Protein AF-A0A0W0VZ14-F1 (afdb_monomer_lite)

Foldseek 3Di:
DQPQDDPVLLVQLCVLLVVDDPDPPPCPDPVVVVVSSVVSVVSSCVCLVQDDQSSVVSNLCQLLVDVVSVVSQCPRPSSVCSLQPRHDPVPLQSLVVNCVRPVLVNQVQLVDPSSLLSDALVNLVVCCVPVVVSHPCNVSSVVSNVVNVPPDDPDDDDDPDPPPDDPDDDDDDD

InterPro domains:
  IPR001810 F-box domain [PS50181] (1-48)

pLDDT: mean 82.09, std 16.66, range [38.84, 95.75]

Sequence (174 aa):
MFKNLPYEILVQICNRLNITEERSLGFFSPEVKAVTMVEMQRRLFKVLQNPSPNAFCQFLDCITVDEKTGYAILFDSTCKDILINKRPKMLPHWILSVAQAQPNLLQPILEDDDYLESLSFSEINFLLKNHFEKINDPARLTAAMGRKVNEPNDKSEEIDSIEESPVENSLRVR

Organism: NCBI:txid466

Radius of gyration: 19.79 Å; chains: 1; bounding box: 50×44×60 Å

Structure (mmCIF, N/CA/C/O backbone):
data_AF-A0A0W0VZ14-F1
#
_entry.id   AF-A0A0W0VZ14-F1
#
loop_
_atom_site.group_PDB
_atom_site.id
_atom_site.type_symbol
_atom_site.label_atom_id
_atom_site.label_alt_id
_atom_site.label_comp_id
_atom_site.label_asym_id
_atom_site.label_entity_id
_atom_site.label_seq_id
_atom_site.pdbx_PDB_ins_code
_atom_site.Cartn_x
_atom_site.Cartn_y
_atom_site.Cartn_z
_atom_site.occupancy
_atom_site.B_iso_or_equiv
_atom_site.auth_seq_id
_atom_site.auth_comp_id
_atom_site.auth_asym_id
_atom_site.auth_atom_id
_atom_site.pdbx_PDB_model_num
ATOM 1 N N . MET A 1 1 ? 3.217 5.376 14.699 1.00 76.94 1 MET A N 1
ATOM 2 C CA . MET A 1 1 ? 1.765 5.402 15.003 1.00 76.94 1 MET A CA 1
ATOM 3 C C . MET A 1 1 ? 1.095 6.178 13.889 1.00 76.94 1 MET A C 1
ATOM 5 O O . MET A 1 1 ? 1.678 7.165 13.455 1.00 76.94 1 MET A O 1
ATOM 9 N N . PHE A 1 2 ? -0.087 5.733 13.461 1.00 86.19 2 PHE A N 1
ATOM 10 C CA . PHE A 1 2 ? -0.856 6.216 12.303 1.00 86.19 2 PHE A CA 1
ATOM 11 C C . PHE A 1 2 ? -1.423 7.633 12.488 1.00 86.19 2 PHE A C 1
ATOM 13 O O . PHE A 1 2 ? -2.635 7.835 12.562 1.00 86.19 2 PHE A O 1
ATOM 20 N N . LYS A 1 3 ? -0.543 8.617 12.680 1.00 73.62 3 LYS A N 1
ATOM 21 C CA . LYS A 1 3 ? -0.909 9.974 13.105 1.00 73.62 3 LYS A CA 1
ATOM 22 C C . LYS A 1 3 ? -1.661 10.755 12.031 1.00 73.62 3 LYS A C 1
ATOM 24 O O . LYS A 1 3 ? -2.391 11.673 12.388 1.00 73.62 3 LYS A O 1
ATOM 29 N N . ASN A 1 4 ? -1.492 10.389 10.762 1.00 84.12 4 ASN A N 1
ATOM 30 C CA . ASN A 1 4 ? -2.069 11.125 9.641 1.00 84.12 4 ASN A CA 1
ATOM 31 C C . ASN A 1 4 ? -3.339 10.466 9.094 1.00 84.12 4 ASN A C 1
ATOM 33 O O . ASN A 1 4 ? -4.013 11.063 8.258 1.00 84.12 4 ASN A O 1
ATOM 37 N N . LEU A 1 5 ? -3.690 9.264 9.569 1.00 90.69 5 LEU A N 1
ATOM 38 C CA . LEU A 1 5 ? -4.900 8.586 9.122 1.00 90.69 5 LEU A CA 1
ATOM 39 C C . LEU A 1 5 ? -6.156 9.190 9.771 1.00 90.69 5 LEU A C 1
ATOM 41 O O . LEU A 1 5 ? -6.248 9.232 11.005 1.00 90.69 5 LEU A O 1
ATOM 45 N N . PRO A 1 6 ? -7.157 9.592 8.963 1.00 89.94 6 PRO A N 1
ATOM 46 C CA . PRO A 1 6 ? -8.492 9.906 9.449 1.00 89.94 6 PRO A CA 1
ATOM 47 C C . PRO A 1 6 ? -9.083 8.750 10.257 1.00 89.94 6 PRO A C 1
ATOM 49 O O . PRO A 1 6 ? -8.829 7.573 9.979 1.00 89.94 6 PRO A O 1
ATOM 52 N N . TYR A 1 7 ? -9.920 9.089 11.236 1.00 87.50 7 TYR A N 1
ATOM 53 C CA . TYR A 1 7 ? -10.574 8.110 12.105 1.00 87.50 7 TYR A CA 1
ATOM 54 C C . TYR A 1 7 ? -11.348 7.057 11.298 1.00 87.50 7 TYR A C 1
ATOM 56 O O . TYR A 1 7 ? -11.271 5.865 11.578 1.00 87.50 7 TYR A O 1
ATOM 64 N N . GLU A 1 8 ? -12.037 7.487 10.249 1.00 89.12 8 GLU A N 1
ATOM 65 C CA . GLU A 1 8 ? -12.871 6.644 9.401 1.00 89.12 8 GLU A CA 1
ATOM 66 C C . GLU A 1 8 ? -12.033 5.590 8.659 1.00 89.12 8 GLU A C 1
ATOM 68 O O . GLU A 1 8 ? -12.454 4.441 8.533 1.00 89.12 8 GLU A O 1
ATOM 73 N N . ILE A 1 9 ? -10.814 5.946 8.243 1.00 92.50 9 ILE A N 1
ATOM 74 C CA . ILE A 1 9 ? -9.878 5.018 7.596 1.00 92.50 9 ILE A CA 1
ATOM 75 C C . ILE A 1 9 ? -9.312 4.029 8.618 1.00 92.50 9 ILE A C 1
ATOM 77 O O . ILE A 1 9 ? -9.235 2.834 8.339 1.00 92.50 9 ILE A O 1
ATOM 81 N N . LEU A 1 10 ? -8.995 4.482 9.835 1.00 91.19 10 LEU A N 1
ATOM 82 C CA . LEU A 1 10 ? -8.585 3.579 10.916 1.00 91.19 10 LEU A CA 1
ATOM 83 C C . LEU A 1 10 ? -9.669 2.544 11.232 1.00 91.19 10 LEU A C 1
ATOM 85 O O . LEU A 1 10 ? -9.355 1.367 11.399 1.00 91.19 10 LEU A O 1
ATOM 89 N N . VAL A 1 11 ? -10.938 2.959 11.273 1.00 89.06 11 VAL A N 1
ATOM 90 C CA . VAL A 1 11 ? -12.082 2.050 11.445 1.00 89.06 11 VAL A CA 1
ATOM 91 C C . VAL A 1 11 ? -12.149 1.039 10.308 1.00 89.06 11 VAL A C 1
ATOM 93 O O . VAL A 1 11 ? -12.285 -0.153 10.571 1.00 89.06 11 VAL A O 1
ATOM 96 N N . GLN A 1 12 ? -12.014 1.480 9.055 1.00 91.31 12 GLN A N 1
ATOM 97 C CA . GLN A 1 12 ? -12.034 0.578 7.901 1.00 91.31 12 GLN A CA 1
ATOM 98 C C . GLN A 1 12 ? -10.935 -0.485 7.986 1.00 91.31 12 GLN A C 1
ATOM 100 O O . GLN A 1 12 ? -11.231 -1.672 7.835 1.00 91.31 12 GLN A O 1
ATOM 105 N N . ILE A 1 13 ? -9.699 -0.082 8.292 1.00 93.12 13 ILE A N 1
ATOM 106 C CA . ILE A 1 13 ? -8.573 -1.014 8.406 1.00 93.12 13 ILE A CA 1
ATOM 107 C C . ILE A 1 13 ? -8.793 -1.985 9.574 1.00 93.12 13 ILE A C 1
ATOM 109 O O . ILE A 1 13 ? -8.654 -3.197 9.406 1.00 93.12 13 ILE A O 1
ATOM 113 N N . CYS A 1 14 ? -9.184 -1.485 10.752 1.00 91.56 14 CYS A N 1
ATOM 114 C CA . CYS A 1 14 ? -9.471 -2.332 11.912 1.00 91.56 14 CYS A CA 1
ATOM 115 C C . CYS A 1 14 ? -10.580 -3.351 11.620 1.00 91.56 14 CYS A C 1
ATOM 117 O O . CYS A 1 14 ? -10.422 -4.526 11.947 1.00 91.56 14 CYS A O 1
ATOM 119 N N . ASN A 1 15 ? -11.660 -2.931 10.957 1.00 90.81 15 ASN A N 1
ATOM 120 C CA . ASN A 1 15 ? -12.757 -3.817 10.573 1.00 90.81 15 ASN A CA 1
ATOM 121 C C . ASN A 1 15 ? -12.292 -4.898 9.592 1.00 90.81 15 ASN A C 1
ATOM 123 O O . ASN A 1 15 ? -12.623 -6.067 9.770 1.00 90.81 15 ASN A O 1
ATOM 127 N N . ARG A 1 16 ? -11.487 -4.535 8.586 1.00 92.25 16 ARG A N 1
ATOM 128 C CA . ARG A 1 16 ? -10.932 -5.495 7.617 1.00 92.25 16 ARG A CA 1
ATOM 129 C C . ARG A 1 16 ? -10.010 -6.523 8.260 1.00 92.25 16 ARG A C 1
ATOM 131 O O . ARG A 1 16 ? -10.034 -7.685 7.866 1.00 92.25 16 ARG A O 1
ATOM 138 N N . LEU A 1 17 ? -9.266 -6.114 9.282 1.00 92.00 17 LEU A N 1
ATOM 139 C CA . LEU A 1 17 ? -8.370 -6.975 10.054 1.00 92.00 17 LEU A CA 1
ATOM 140 C C . LEU A 1 17 ? -9.068 -7.719 11.206 1.00 92.00 17 LEU A C 1
ATOM 142 O O . LEU A 1 17 ? -8.395 -8.390 11.987 1.00 92.00 17 LEU A O 1
ATOM 146 N N . ASN A 1 18 ? -10.395 -7.606 11.336 1.00 88.62 18 ASN A N 1
ATOM 147 C CA . ASN A 1 18 ? -11.176 -8.159 12.450 1.00 88.62 18 ASN A CA 1
ATOM 148 C C . ASN A 1 18 ? -10.633 -7.7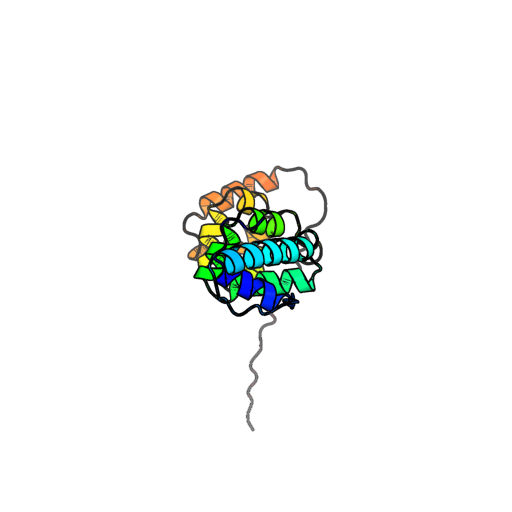56 13.836 1.00 88.62 18 ASN A C 1
ATOM 150 O O . ASN A 1 18 ? -10.676 -8.530 14.795 1.00 88.62 18 ASN A O 1
ATOM 154 N N . ILE A 1 19 ? -10.109 -6.536 13.958 1.00 86.44 19 ILE A N 1
ATOM 155 C CA . ILE A 1 19 ? -9.659 -5.975 15.230 1.00 86.44 19 ILE A CA 1
ATOM 156 C C . ILE A 1 19 ? -10.902 -5.500 15.983 1.00 86.44 19 ILE A C 1
ATOM 158 O O . ILE A 1 19 ? -11.396 -4.397 15.767 1.00 86.44 19 ILE A O 1
ATOM 162 N N . THR A 1 20 ? -11.421 -6.349 16.867 1.00 73.31 20 THR A N 1
ATOM 163 C CA . THR A 1 20 ? -12.614 -6.043 17.665 1.00 73.31 20 THR A CA 1
ATOM 164 C C . THR A 1 20 ? -12.360 -4.890 18.637 1.00 73.31 20 THR A C 1
ATOM 166 O O . THR A 1 20 ? -11.371 -4.898 19.381 1.00 73.31 20 THR A O 1
ATOM 169 N N . GLU A 1 21 ? -13.282 -3.928 18.693 1.00 63.53 21 GLU A N 1
ATOM 170 C CA . GLU A 1 21 ? -13.381 -2.980 19.803 1.00 63.53 21 GLU A CA 1
ATOM 171 C C . GLU A 1 21 ? -13.896 -3.731 21.039 1.00 63.53 21 GLU A C 1
ATOM 173 O O . GLU A 1 21 ? -14.964 -4.333 21.008 1.00 63.53 21 GLU A O 1
ATOM 178 N N . GLU A 1 22 ? -13.161 -3.709 22.155 1.00 54.75 22 GLU A N 1
ATOM 179 C CA . GLU A 1 22 ? -13.671 -4.311 23.403 1.00 54.75 22 GLU A CA 1
ATOM 180 C C . GLU A 1 22 ? -14.787 -3.471 24.036 1.00 54.75 22 GLU A C 1
ATOM 182 O O . GLU A 1 22 ? -15.466 -3.932 24.952 1.00 54.75 22 GLU A O 1
ATOM 187 N N . ARG A 1 23 ? -14.974 -2.226 23.581 1.00 53.28 23 ARG A N 1
ATOM 188 C CA . ARG A 1 23 ? -15.997 -1.310 24.082 1.00 53.28 23 ARG A CA 1
ATOM 189 C C . ARG A 1 23 ? -16.439 -0.380 22.962 1.00 53.28 23 ARG A C 1
ATOM 191 O O . ARG A 1 23 ? -15.771 0.614 22.698 1.00 53.28 23 ARG A O 1
ATOM 198 N N . SER A 1 24 ? -17.594 -0.668 22.369 1.00 48.44 24 SER A N 1
ATOM 199 C CA . SER A 1 24 ? -18.350 0.302 21.579 1.00 48.44 24 SER A CA 1
ATOM 200 C C . SER A 1 24 ? -18.903 1.370 22.531 1.00 48.44 24 SER A C 1
ATOM 202 O O . SER A 1 24 ? -20.079 1.362 22.902 1.00 48.44 24 SER A O 1
ATOM 204 N N . LEU A 1 25 ? -18.037 2.251 23.031 1.00 53.38 25 LEU A N 1
ATOM 205 C CA . LEU A 1 25 ? -18.492 3.464 23.691 1.00 53.38 25 LEU A CA 1
ATOM 206 C C . LEU A 1 25 ? -19.098 4.313 22.579 1.00 53.38 25 LEU A C 1
ATOM 208 O O . LEU A 1 25 ? -18.363 4.907 21.794 1.00 53.38 25 LEU A O 1
ATOM 212 N N . GLY A 1 26 ? -20.431 4.325 22.478 1.00 53.38 26 GLY A N 1
ATOM 213 C CA . GLY A 1 26 ? -21.130 5.309 21.656 1.00 53.38 26 GLY A CA 1
ATOM 214 C C . GLY A 1 26 ? -20.485 6.675 21.893 1.00 53.38 26 GLY A C 1
ATOM 215 O O . GLY A 1 26 ? -20.186 7.025 23.035 1.00 53.38 26 GLY A O 1
ATOM 216 N N . PHE A 1 27 ? -20.130 7.385 20.824 1.00 58.44 27 PHE A N 1
ATOM 217 C CA . PHE A 1 27 ? -19.318 8.597 20.926 1.00 58.44 27 PHE A CA 1
ATOM 218 C C . PHE A 1 27 ? -20.108 9.711 21.621 1.00 58.44 27 PHE A C 1
ATOM 220 O O . PHE A 1 27 ? -20.789 10.495 20.969 1.00 58.44 27 PHE A O 1
ATOM 227 N N . PHE A 1 28 ? -20.032 9.773 22.950 1.00 61.72 28 PHE A N 1
ATOM 228 C CA . PHE A 1 28 ? -20.728 10.782 23.749 1.00 61.72 28 PHE A CA 1
ATOM 229 C C . PHE A 1 28 ? -19.861 12.028 24.022 1.00 61.72 28 PHE A C 1
ATOM 231 O O . PHE A 1 28 ? -20.407 13.050 24.426 1.00 61.72 28 PHE A O 1
ATOM 238 N N . SER A 1 29 ? -18.539 11.995 23.766 1.00 77.25 29 SER A N 1
ATOM 239 C CA . SER A 1 29 ? -17.668 13.182 23.868 1.00 77.25 29 SER A CA 1
ATOM 240 C C . SER A 1 29 ? -16.402 13.127 22.977 1.00 77.25 29 SER A C 1
ATOM 242 O O . SER A 1 29 ? -15.957 12.033 22.602 1.00 77.25 29 SER A O 1
ATOM 244 N N . PRO A 1 30 ? -15.789 14.284 22.638 1.00 79.88 30 PRO A N 1
ATOM 245 C CA . PRO A 1 30 ? -14.516 14.360 21.907 1.00 79.88 30 PRO A CA 1
ATOM 246 C C . PRO A 1 30 ? -13.351 13.635 22.595 1.00 79.88 30 PRO A C 1
ATOM 248 O O . PRO A 1 30 ? -12.513 13.030 21.927 1.00 79.88 30 PRO A O 1
ATOM 251 N N . GLU A 1 31 ? -13.310 13.652 23.926 1.00 82.00 31 GLU A N 1
ATOM 252 C CA . GLU A 1 31 ? -12.277 12.991 24.728 1.00 82.00 31 GLU A CA 1
ATOM 253 C C . GLU A 1 31 ? -12.359 11.471 24.574 1.00 82.00 31 GLU A C 1
ATOM 255 O O . GLU A 1 31 ? -11.337 10.808 24.395 1.00 82.00 31 GLU A O 1
ATOM 260 N N . VAL A 1 32 ? -13.578 10.918 24.561 1.00 80.12 32 VAL A N 1
ATOM 261 C CA . VAL A 1 32 ? -13.797 9.489 24.298 1.00 80.12 32 VAL A CA 1
ATOM 262 C C . VAL A 1 32 ? -13.323 9.134 22.889 1.00 80.12 32 VAL A C 1
ATOM 264 O O . VAL A 1 32 ? -12.614 8.144 22.728 1.00 80.12 32 VAL A O 1
ATOM 267 N N . LYS A 1 33 ? -13.620 9.965 21.876 1.00 80.38 33 LYS A N 1
ATOM 268 C CA . LYS A 1 33 ? -13.132 9.748 20.500 1.00 80.38 33 LYS A CA 1
ATOM 269 C C . LYS A 1 33 ? -11.601 9.715 20.438 1.00 80.38 33 LYS A C 1
ATOM 271 O O . LYS A 1 33 ? -11.045 8.834 19.786 1.00 80.38 33 LYS A O 1
ATOM 276 N N . ALA A 1 34 ? -10.922 10.629 21.130 1.00 83.81 34 ALA A N 1
ATOM 277 C CA . ALA A 1 34 ? -9.462 10.673 21.169 1.00 83.81 34 ALA A CA 1
ATOM 278 C C . ALA A 1 34 ? -8.858 9.416 21.820 1.00 83.81 34 ALA A C 1
ATOM 280 O O . ALA A 1 34 ? -7.933 8.821 21.267 1.00 83.81 34 ALA A O 1
ATOM 281 N N . VAL A 1 35 ? -9.408 8.967 22.955 1.00 85.31 35 VAL A N 1
ATOM 282 C CA . VAL A 1 35 ? -8.955 7.741 23.637 1.00 85.31 35 VAL A CA 1
ATOM 283 C C . VAL A 1 35 ? -9.190 6.505 22.766 1.00 85.31 35 VAL A C 1
ATOM 285 O O . VAL A 1 35 ? -8.281 5.688 22.607 1.00 85.31 35 VAL A O 1
ATOM 288 N N . THR A 1 36 ? -10.372 6.388 22.152 1.00 83.25 36 THR A N 1
ATOM 289 C CA . THR A 1 36 ? -10.695 5.291 21.229 1.00 83.25 36 THR A CA 1
ATOM 290 C C . THR A 1 36 ? -9.734 5.270 20.043 1.00 83.25 36 THR A C 1
ATOM 292 O O . THR A 1 36 ? -9.196 4.216 19.711 1.00 83.25 36 THR A O 1
ATOM 295 N N . MET A 1 37 ? -9.443 6.429 19.445 1.00 86.94 37 MET A N 1
ATOM 296 C CA . MET A 1 37 ? -8.508 6.533 18.323 1.00 86.94 37 MET A CA 1
ATOM 297 C C . MET A 1 37 ? -7.100 6.060 18.706 1.00 86.94 37 MET A C 1
ATOM 299 O O . MET A 1 37 ? -6.503 5.277 17.969 1.00 86.94 37 MET A O 1
ATOM 303 N N . VAL A 1 38 ? -6.582 6.464 19.871 1.00 88.38 38 VAL A N 1
ATOM 304 C CA . VAL A 1 38 ? -5.265 6.014 20.358 1.00 88.38 38 VAL A CA 1
ATOM 305 C C . VAL A 1 38 ? -5.237 4.498 20.566 1.00 88.38 38 VAL A C 1
ATOM 307 O O . VAL A 1 38 ? -4.280 3.834 20.160 1.00 88.38 38 VAL A O 1
ATOM 310 N N . GLU A 1 39 ? -6.285 3.926 21.159 1.00 87.50 39 GLU A N 1
ATOM 311 C CA . GLU A 1 39 ? -6.354 2.483 21.396 1.00 87.50 39 GLU A CA 1
ATOM 312 C C . GLU A 1 39 ? -6.456 1.688 20.085 1.00 87.50 39 GLU A C 1
ATOM 314 O O . GLU A 1 39 ? -5.761 0.682 19.920 1.00 87.50 39 GLU A O 1
ATOM 319 N N . MET A 1 40 ? -7.243 2.163 19.116 1.00 87.88 40 MET A N 1
ATOM 320 C CA . MET A 1 40 ? -7.310 1.574 17.776 1.00 87.88 40 MET A CA 1
ATOM 321 C C . MET A 1 40 ? -5.956 1.620 17.075 1.00 87.88 40 MET A C 1
ATOM 323 O O . MET A 1 40 ? -5.488 0.593 16.589 1.00 87.88 40 MET A O 1
ATOM 327 N N . GLN A 1 41 ? -5.285 2.774 17.075 1.00 91.06 41 GLN A N 1
ATOM 328 C CA . GLN A 1 41 ? -3.950 2.914 16.493 1.00 91.06 41 GLN A CA 1
ATOM 329 C C . GLN A 1 41 ? -2.949 1.954 17.142 1.00 91.06 41 GLN A C 1
ATOM 331 O O . GLN A 1 41 ? -2.131 1.355 16.446 1.00 91.06 41 GLN A O 1
ATOM 336 N N . ARG A 1 42 ? -3.016 1.774 18.466 1.00 90.75 42 ARG A N 1
ATOM 337 C CA . ARG A 1 42 ? -2.154 0.840 19.199 1.00 90.75 42 ARG A CA 1
ATOM 338 C C . ARG A 1 42 ? -2.417 -0.613 18.798 1.00 90.75 42 ARG A C 1
ATOM 340 O O . ARG A 1 42 ? -1.464 -1.357 18.560 1.00 90.75 42 ARG A O 1
ATOM 347 N N . ARG A 1 43 ? -3.687 -1.028 18.720 1.00 89.56 43 ARG A N 1
ATOM 348 C CA . ARG A 1 43 ? -4.077 -2.387 18.300 1.00 89.56 43 ARG A CA 1
ATOM 349 C C . ARG A 1 43 ? -3.675 -2.655 16.858 1.00 89.56 43 ARG A C 1
ATOM 351 O O . ARG A 1 43 ? -3.037 -3.669 16.587 1.00 89.56 43 ARG A O 1
ATOM 358 N N . LEU A 1 44 ? -3.984 -1.717 15.970 1.00 92.31 44 LEU A N 1
ATOM 359 C CA . LEU A 1 44 ? -3.618 -1.788 14.566 1.00 92.31 44 LEU A CA 1
ATOM 360 C C . LEU A 1 44 ? -2.105 -1.921 14.398 1.00 92.31 44 LEU A C 1
ATOM 362 O O . LEU A 1 44 ? -1.635 -2.792 13.672 1.00 92.31 44 LEU A O 1
ATOM 366 N N . PHE A 1 45 ? -1.336 -1.121 15.141 1.00 92.25 45 PHE A N 1
ATOM 367 C CA . PHE A 1 45 ? 0.120 -1.172 15.083 1.00 92.25 45 PHE A CA 1
ATOM 368 C C . PHE A 1 45 ? 0.634 -2.540 15.524 1.00 92.25 45 PHE A C 1
ATOM 370 O O . PHE A 1 45 ? 1.491 -3.106 14.864 1.00 92.25 45 PHE A O 1
ATOM 377 N N . LYS A 1 46 ? 0.067 -3.123 16.585 1.00 91.31 46 LYS A N 1
ATOM 378 C CA . LYS A 1 46 ? 0.447 -4.465 17.045 1.00 91.31 46 LYS A CA 1
ATOM 379 C C . LYS A 1 46 ? 0.213 -5.541 15.977 1.00 91.31 46 LYS A C 1
ATOM 381 O O . LYS A 1 46 ? 1.034 -6.444 15.853 1.00 91.31 46 LYS A O 1
ATOM 386 N N . VAL A 1 47 ? -0.892 -5.459 15.235 1.00 92.88 47 VAL A N 1
ATOM 387 C CA . VAL A 1 47 ? -1.221 -6.421 14.168 1.00 92.88 47 VAL A CA 1
ATOM 388 C C . VAL A 1 47 ? -0.311 -6.236 12.954 1.00 92.88 47 VAL A C 1
ATOM 390 O O . VAL A 1 47 ? 0.180 -7.219 12.407 1.00 92.88 47 VAL A O 1
ATOM 393 N N . LEU A 1 48 ? -0.054 -4.990 12.553 1.00 92.56 48 LEU A N 1
ATOM 394 C CA . LEU A 1 48 ? 0.683 -4.686 11.326 1.00 92.56 48 LEU A CA 1
ATOM 395 C C . LEU A 1 48 ? 2.196 -4.516 11.504 1.00 92.56 48 LEU A C 1
ATOM 397 O O . LEU A 1 48 ? 2.910 -4.450 10.513 1.00 92.56 48 LEU A O 1
ATOM 401 N N . GLN A 1 49 ? 2.719 -4.472 12.732 1.00 91.19 49 GLN A N 1
ATOM 402 C CA . GLN A 1 49 ? 4.164 -4.372 12.965 1.00 91.19 49 GLN A CA 1
ATOM 403 C C . GLN A 1 49 ? 4.918 -5.615 12.466 1.00 91.19 49 GLN A C 1
ATOM 405 O O . GLN A 1 49 ? 6.072 -5.498 12.064 1.00 91.19 49 GLN A O 1
ATOM 410 N N . ASN A 1 50 ? 4.271 -6.785 12.496 1.00 90.75 50 ASN A N 1
ATOM 411 C CA . ASN A 1 50 ? 4.742 -8.042 11.910 1.00 90.75 50 ASN A CA 1
ATOM 412 C C . ASN A 1 50 ? 3.524 -8.790 11.341 1.00 90.75 50 ASN A C 1
ATOM 414 O O . ASN A 1 50 ? 3.007 -9.709 11.987 1.00 90.75 50 ASN A O 1
ATOM 418 N N . PRO A 1 51 ? 3.002 -8.355 10.186 1.00 92.56 51 PRO A N 1
ATOM 419 C CA . PRO A 1 51 ? 1.738 -8.850 9.676 1.00 92.56 51 PRO A CA 1
ATOM 420 C C . PRO A 1 51 ? 1.894 -10.295 9.194 1.00 92.56 51 PRO A C 1
ATOM 422 O O . PRO A 1 51 ? 2.877 -10.659 8.547 1.00 92.56 51 PRO A O 1
ATOM 425 N N . SER A 1 52 ? 0.897 -11.134 9.478 1.00 94.31 52 SER A N 1
ATOM 426 C CA . SER A 1 52 ? 0.774 -12.415 8.778 1.00 94.31 52 SER A CA 1
ATOM 427 C C . SER A 1 52 ? 0.458 -12.165 7.294 1.00 94.31 52 SER A C 1
ATOM 429 O O . SER A 1 52 ? -0.087 -11.108 6.971 1.00 94.31 52 SER A O 1
ATOM 431 N N . PRO A 1 53 ? 0.722 -13.123 6.383 1.00 94.25 53 PRO A N 1
ATOM 432 C CA . PRO A 1 53 ? 0.329 -12.995 4.977 1.00 94.25 53 PRO A CA 1
ATOM 433 C C . PRO A 1 53 ? -1.138 -12.594 4.799 1.00 94.25 53 PRO A C 1
ATOM 435 O O . PRO A 1 53 ? -1.437 -11.666 4.060 1.00 94.25 53 PRO A O 1
ATOM 438 N N . ASN A 1 54 ? -2.045 -13.213 5.561 1.00 94.69 54 ASN A N 1
ATOM 439 C CA . ASN A 1 54 ? -3.467 -12.885 5.507 1.00 94.69 54 ASN A CA 1
ATOM 440 C C . ASN A 1 54 ? -3.771 -11.458 5.993 1.00 94.69 54 ASN A C 1
ATOM 442 O O . ASN A 1 54 ? -4.532 -10.746 5.347 1.00 94.69 54 ASN A O 1
ATOM 446 N N . ALA A 1 55 ? -3.173 -11.029 7.110 1.00 95.00 55 ALA A N 1
ATOM 447 C CA . ALA A 1 55 ? -3.359 -9.666 7.610 1.00 95.00 55 ALA A CA 1
ATOM 448 C C . ALA A 1 55 ? -2.801 -8.629 6.623 1.00 95.00 55 ALA A C 1
ATOM 450 O O . ALA A 1 55 ? -3.407 -7.583 6.416 1.00 95.00 55 ALA A O 1
ATOM 451 N N . PHE A 1 56 ? -1.674 -8.932 5.976 1.00 95.75 56 PHE A N 1
ATOM 452 C CA . PHE A 1 56 ? -1.108 -8.066 4.951 1.00 95.75 56 PHE A CA 1
ATOM 453 C C . PHE A 1 56 ? -2.016 -7.982 3.718 1.00 95.75 56 PHE A C 1
ATOM 455 O O . PHE A 1 56 ? -2.301 -6.879 3.273 1.00 95.75 56 PHE A O 1
ATOM 462 N N . CYS A 1 57 ? -2.551 -9.102 3.218 1.00 94.50 57 CYS A N 1
ATOM 463 C CA . CYS A 1 57 ? -3.527 -9.082 2.120 1.00 94.50 57 CYS A CA 1
ATOM 464 C C . CYS A 1 57 ? -4.773 -8.260 2.471 1.00 94.50 57 CYS A C 1
ATOM 466 O O . CYS A 1 57 ? -5.153 -7.381 1.711 1.00 94.50 57 CYS A O 1
ATOM 468 N N . GLN A 1 58 ? -5.358 -8.461 3.655 1.00 95.38 58 GLN A N 1
ATOM 469 C CA . GLN A 1 58 ? -6.507 -7.669 4.118 1.00 95.38 58 GLN A CA 1
ATOM 470 C C . GLN A 1 58 ? -6.188 -6.170 4.221 1.00 95.38 58 GLN A C 1
ATOM 472 O O . GLN A 1 58 ? -7.057 -5.321 4.016 1.00 95.38 58 GLN A O 1
ATOM 477 N N . PHE A 1 59 ? -4.941 -5.832 4.549 1.00 95.75 59 PHE A N 1
ATOM 478 C CA . PHE A 1 59 ? -4.472 -4.455 4.549 1.00 95.75 59 PHE A CA 1
ATOM 479 C C . PHE A 1 59 ? -4.325 -3.897 3.124 1.00 95.75 59 PHE A C 1
ATOM 481 O O . PHE A 1 59 ? -4.781 -2.785 2.869 1.00 95.75 59 PHE A O 1
ATOM 488 N N . LEU A 1 60 ? -3.789 -4.675 2.176 1.00 95.12 60 LEU A N 1
ATOM 489 C CA . LEU A 1 60 ? -3.750 -4.309 0.753 1.00 95.12 60 LEU A CA 1
ATOM 490 C C . LEU A 1 60 ? -5.155 -4.141 0.157 1.00 95.12 60 LEU A C 1
ATOM 492 O O . LEU A 1 60 ? -5.377 -3.230 -0.640 1.00 95.12 60 LEU A O 1
ATOM 496 N N . ASP A 1 61 ? -6.125 -4.952 0.580 1.00 94.19 61 ASP A N 1
ATOM 497 C CA . ASP A 1 61 ? -7.525 -4.798 0.175 1.00 94.19 61 ASP A CA 1
ATOM 498 C C . ASP A 1 61 ? -8.063 -3.417 0.581 1.00 94.19 61 ASP A C 1
ATOM 500 O O . ASP A 1 61 ? -8.807 -2.788 -0.165 1.00 94.19 61 ASP A O 1
ATOM 504 N N . CYS A 1 62 ? -7.652 -2.882 1.737 1.00 94.50 62 CYS A N 1
ATOM 505 C CA . CYS A 1 62 ? -8.043 -1.527 2.142 1.00 94.50 62 CYS A CA 1
ATOM 506 C C . CYS A 1 62 ? -7.507 -0.458 1.182 1.00 94.50 62 CYS A C 1
ATOM 508 O O . CYS A 1 62 ? -8.184 0.538 0.943 1.00 94.50 62 CYS A O 1
ATOM 510 N N . ILE A 1 63 ? -6.303 -0.665 0.642 1.00 95.06 63 ILE A N 1
ATOM 511 C CA . ILE A 1 63 ? -5.657 0.258 -0.300 1.00 95.06 63 ILE A CA 1
ATOM 512 C C . ILE A 1 63 ? -6.336 0.196 -1.670 1.00 95.06 63 ILE A C 1
ATOM 514 O O . ILE A 1 63 ? -6.469 1.212 -2.346 1.00 95.06 63 ILE A O 1
ATOM 518 N N . THR A 1 64 ? -6.769 -0.995 -2.082 1.00 93.06 64 THR A N 1
ATOM 519 C CA . THR A 1 64 ? -7.262 -1.249 -3.441 1.00 93.06 64 THR A CA 1
ATOM 520 C C . THR A 1 64 ? -8.775 -1.091 -3.604 1.00 93.06 64 THR A C 1
ATOM 522 O O . THR A 1 64 ? -9.265 -1.060 -4.729 1.00 93.06 64 THR A O 1
ATOM 525 N N . VAL A 1 65 ? -9.536 -0.961 -2.514 1.00 89.31 65 VAL A N 1
ATOM 526 C CA . VAL A 1 65 ? -11.003 -0.807 -2.567 1.00 89.31 65 VAL A CA 1
ATOM 527 C C . VAL A 1 65 ? -11.447 0.589 -3.013 1.00 89.31 65 VAL A C 1
ATOM 529 O O . VAL A 1 65 ? -12.424 0.701 -3.750 1.00 89.31 65 VAL A O 1
ATOM 532 N N . ASP A 1 66 ? -10.768 1.645 -2.566 1.00 91.38 66 ASP A N 1
ATOM 533 C CA . ASP A 1 66 ? -11.121 3.036 -2.869 1.00 91.38 66 ASP A CA 1
ATOM 534 C C . ASP A 1 66 ? -9.858 3.882 -3.043 1.00 91.38 66 ASP A C 1
ATOM 536 O O . ASP A 1 66 ? -8.947 3.820 -2.220 1.00 91.38 66 ASP A O 1
ATOM 540 N N . GLU A 1 67 ? -9.822 4.703 -4.093 1.00 91.75 67 GLU A N 1
ATOM 541 C CA . GLU A 1 67 ? -8.648 5.508 -4.449 1.00 91.75 67 GLU A CA 1
ATOM 542 C C . GLU A 1 67 ? -8.270 6.507 -3.344 1.00 91.75 67 GLU A C 1
ATOM 544 O O . GLU A 1 67 ? -7.092 6.667 -3.025 1.00 91.75 67 GLU A O 1
ATOM 549 N N . LYS A 1 68 ? -9.251 7.159 -2.703 1.00 92.75 68 LYS A N 1
ATOM 550 C CA . LYS A 1 68 ? -8.975 8.163 -1.662 1.00 92.75 68 LYS A CA 1
ATOM 551 C C . LYS A 1 68 ? -8.445 7.508 -0.395 1.00 92.75 68 LYS A C 1
ATOM 553 O O . LYS A 1 68 ? -7.490 8.013 0.199 1.00 92.75 68 LYS A O 1
ATOM 558 N N . THR A 1 69 ? -9.047 6.391 0.011 1.00 93.81 69 THR A N 1
ATOM 559 C CA . THR A 1 69 ? -8.543 5.586 1.128 1.00 93.81 69 THR A CA 1
ATOM 560 C C . THR A 1 69 ? -7.141 5.067 0.825 1.00 93.81 69 THR A C 1
ATOM 562 O O . THR A 1 69 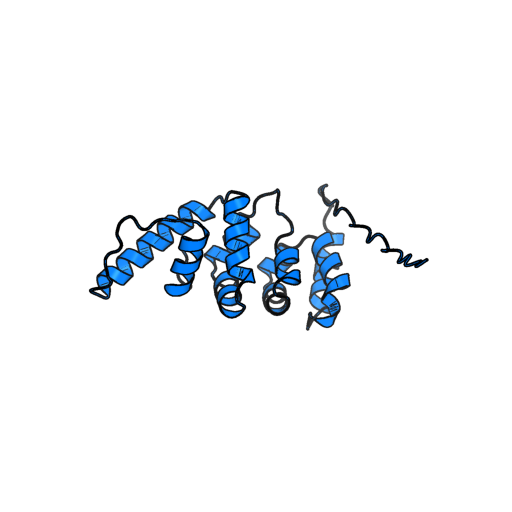? -6.249 5.214 1.661 1.00 93.81 69 THR A O 1
ATOM 565 N N . GLY A 1 70 ? -6.919 4.536 -0.379 1.00 94.81 70 GLY A N 1
ATOM 566 C CA . GLY A 1 70 ? -5.615 4.067 -0.834 1.00 94.81 70 GLY A CA 1
ATOM 567 C C . GLY A 1 70 ? -4.549 5.151 -0.754 1.00 94.81 70 GLY A C 1
ATOM 568 O O . GLY A 1 70 ? -3.505 4.927 -0.147 1.00 94.81 70 GLY A O 1
ATOM 569 N N . TYR A 1 71 ? -4.842 6.353 -1.252 1.00 94.56 71 TYR A N 1
ATOM 570 C CA . TYR A 1 71 ? -3.940 7.499 -1.152 1.00 94.56 71 TYR A CA 1
ATOM 571 C C . TYR A 1 71 ? -3.593 7.824 0.309 1.00 94.56 71 TYR A C 1
ATOM 573 O O . TYR A 1 71 ? -2.423 7.908 0.676 1.00 94.56 71 TYR A O 1
ATOM 581 N N . ALA A 1 72 ? -4.592 7.951 1.184 1.00 94.69 72 ALA A N 1
ATOM 582 C CA . ALA A 1 72 ? -4.346 8.265 2.590 1.00 94.69 72 ALA A CA 1
ATOM 583 C C . ALA A 1 72 ? -3.490 7.200 3.302 1.00 94.69 72 ALA A C 1
ATOM 585 O O . ALA A 1 72 ? -2.649 7.549 4.129 1.00 94.69 72 ALA A O 1
ATOM 586 N N . ILE A 1 73 ? -3.675 5.917 2.969 1.00 95.25 73 ILE A N 1
ATOM 587 C CA . ILE A 1 73 ? -2.876 4.817 3.521 1.00 95.25 73 ILE A CA 1
ATOM 588 C C . ILE A 1 73 ? -1.446 4.850 2.976 1.00 95.25 73 ILE A C 1
ATOM 590 O O . ILE A 1 73 ? -0.505 4.794 3.762 1.00 95.25 73 ILE A O 1
ATOM 594 N N . LEU A 1 74 ? -1.261 4.974 1.660 1.00 94.62 74 LEU A N 1
ATOM 595 C CA . LEU A 1 74 ? 0.062 4.955 1.022 1.00 94.62 74 LEU A CA 1
ATOM 596 C C . LEU A 1 74 ? 0.980 6.077 1.525 1.00 94.62 74 LEU A C 1
ATOM 598 O O . LEU A 1 74 ? 2.193 5.876 1.604 1.00 94.62 74 LEU A O 1
ATOM 602 N N . PHE A 1 75 ? 0.408 7.225 1.901 1.00 92.12 75 PHE A N 1
ATOM 603 C CA . PHE A 1 75 ? 1.150 8.399 2.369 1.00 92.12 75 PHE A CA 1
ATOM 604 C C . PHE A 1 75 ? 1.164 8.580 3.897 1.00 92.12 75 PHE A C 1
ATOM 606 O O . PHE A 1 75 ? 1.779 9.525 4.402 1.00 92.12 75 PHE A O 1
ATOM 613 N N . ASP A 1 76 ? 0.555 7.676 4.670 1.00 94.69 76 ASP A N 1
ATOM 614 C CA . ASP A 1 76 ? 0.825 7.607 6.108 1.00 94.69 76 ASP A CA 1
ATOM 615 C C . ASP A 1 76 ? 2.185 6.937 6.341 1.00 94.69 76 ASP A C 1
ATOM 617 O O . ASP A 1 76 ? 2.439 5.814 5.908 1.00 94.69 76 ASP A O 1
ATOM 621 N N . SER A 1 77 ? 3.071 7.615 7.072 1.00 93.62 77 SER A N 1
ATOM 622 C CA . SER A 1 77 ? 4.450 7.155 7.271 1.00 93.62 77 SER A CA 1
ATOM 623 C C . SER A 1 77 ? 4.553 5.800 7.971 1.00 93.62 77 SER A C 1
ATOM 625 O O . SER A 1 77 ? 5.484 5.045 7.705 1.00 93.62 77 SER A O 1
ATOM 627 N N . THR A 1 78 ? 3.602 5.463 8.853 1.00 94.12 78 THR A N 1
ATOM 628 C CA . THR A 1 78 ? 3.591 4.150 9.512 1.00 94.12 78 THR A CA 1
ATOM 629 C C . THR A 1 78 ? 3.146 3.069 8.530 1.00 94.12 78 THR A C 1
ATOM 631 O O . THR A 1 78 ? 3.752 2.003 8.486 1.00 94.12 78 THR A O 1
ATOM 634 N N . CYS A 1 79 ? 2.121 3.339 7.723 1.00 94.81 79 CYS A N 1
ATOM 635 C CA . C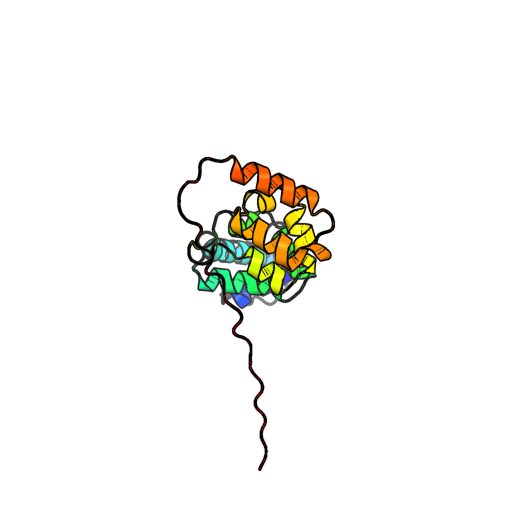YS A 1 79 ? 1.648 2.414 6.690 1.00 94.81 79 CYS A CA 1
ATOM 636 C C . CYS A 1 79 ? 2.708 2.150 5.621 1.00 94.81 79 CYS A C 1
ATOM 638 O O . CYS A 1 79 ? 2.954 0.998 5.273 1.00 94.81 79 CYS A O 1
ATOM 640 N N . LYS A 1 80 ? 3.380 3.202 5.156 1.00 95.06 80 LYS A N 1
ATOM 641 C CA . LYS A 1 80 ? 4.480 3.109 4.199 1.00 95.06 80 LYS A CA 1
ATOM 642 C C . LYS A 1 80 ? 5.629 2.240 4.715 1.00 95.06 80 LYS A C 1
ATOM 644 O O . LYS A 1 80 ? 6.075 1.341 4.006 1.00 95.06 80 LYS A O 1
ATOM 649 N N . ASP A 1 81 ? 6.047 2.424 5.971 1.00 94.69 81 ASP A N 1
ATOM 650 C CA . ASP A 1 81 ? 7.043 1.543 6.602 1.00 94.69 81 ASP A CA 1
ATOM 651 C C . ASP A 1 81 ? 6.577 0.079 6.639 1.00 94.69 81 ASP A C 1
ATOM 653 O O . ASP A 1 81 ? 7.355 -0.830 6.359 1.00 94.69 81 ASP A O 1
ATOM 657 N N . ILE A 1 82 ? 5.295 -0.170 6.924 1.00 94.12 82 ILE A N 1
ATOM 658 C CA . ILE A 1 82 ? 4.734 -1.527 6.921 1.00 94.12 82 ILE A CA 1
ATOM 659 C C . ILE A 1 82 ? 4.799 -2.150 5.519 1.00 94.12 82 ILE A C 1
ATOM 661 O O . ILE A 1 82 ? 5.233 -3.295 5.375 1.00 94.12 82 ILE A O 1
ATOM 665 N N . LEU A 1 83 ? 4.399 -1.402 4.491 1.00 94.50 83 LEU A N 1
ATOM 666 C CA . LEU A 1 83 ? 4.377 -1.851 3.097 1.00 94.50 83 LEU A CA 1
ATOM 667 C C . LEU A 1 83 ? 5.780 -2.141 2.551 1.00 94.50 83 LEU A C 1
ATOM 669 O O . LEU A 1 83 ? 5.987 -3.136 1.857 1.00 94.50 83 LEU A O 1
ATOM 673 N N . ILE A 1 84 ? 6.756 -1.302 2.894 1.00 93.56 84 ILE A N 1
ATOM 674 C CA . ILE A 1 84 ? 8.132 -1.443 2.417 1.00 93.56 84 ILE A CA 1
ATOM 675 C C . ILE A 1 84 ? 8.895 -2.454 3.280 1.00 93.56 84 ILE A C 1
ATOM 677 O O . ILE A 1 84 ? 9.397 -3.453 2.771 1.00 93.56 84 ILE A O 1
ATOM 681 N N . ASN A 1 85 ? 8.953 -2.254 4.594 1.00 93.00 85 ASN A N 1
ATOM 682 C CA . ASN A 1 85 ? 9.895 -2.958 5.468 1.00 93.00 85 ASN A CA 1
ATOM 683 C C . ASN A 1 85 ? 9.291 -4.145 6.226 1.00 93.00 85 ASN A C 1
ATOM 685 O O . ASN A 1 85 ? 10.041 -4.981 6.736 1.00 93.00 85 ASN A O 1
ATOM 689 N N . LYS A 1 86 ? 7.960 -4.225 6.356 1.00 92.50 86 LYS A N 1
ATOM 690 C CA . LYS A 1 86 ? 7.274 -5.285 7.128 1.00 92.50 86 LYS A CA 1
ATOM 691 C C . LYS A 1 86 ? 6.466 -6.250 6.266 1.00 92.50 86 LYS A C 1
ATOM 693 O O . LYS A 1 86 ? 5.798 -7.127 6.815 1.00 92.50 86 LYS A O 1
ATOM 698 N N . ARG A 1 87 ? 6.538 -6.132 4.937 1.00 91.06 87 ARG A N 1
ATOM 699 C CA . ARG A 1 87 ? 5.842 -7.040 4.021 1.00 91.06 87 ARG A CA 1
ATOM 700 C C . ARG A 1 87 ? 6.263 -8.503 4.242 1.00 91.06 87 ARG A C 1
ATOM 702 O O . ARG A 1 87 ? 7.457 -8.786 4.382 1.00 91.06 87 ARG A O 1
ATOM 709 N N . PRO A 1 88 ? 5.320 -9.460 4.261 1.00 91.75 88 PRO A N 1
ATOM 710 C CA . PRO A 1 88 ? 5.649 -10.878 4.317 1.00 91.75 88 PRO A CA 1
ATOM 711 C C . PRO A 1 88 ? 6.479 -11.304 3.100 1.00 91.75 88 PRO A C 1
ATOM 713 O O . PRO A 1 88 ? 6.136 -10.972 1.970 1.00 91.75 88 PRO A O 1
ATOM 716 N N . LYS A 1 89 ? 7.521 -12.122 3.306 1.00 89.50 89 LYS A N 1
ATOM 717 C CA . LYS A 1 89 ? 8.406 -12.611 2.223 1.00 89.50 89 LYS A CA 1
ATOM 718 C C . LYS A 1 89 ? 7.684 -13.379 1.112 1.00 89.50 89 LYS A C 1
ATOM 720 O O . LYS A 1 89 ? 8.207 -13.493 0.016 1.00 89.50 89 LYS A O 1
ATOM 725 N N . MET A 1 90 ? 6.508 -13.924 1.416 1.00 86.69 90 MET A N 1
ATOM 726 C CA . MET A 1 90 ? 5.663 -14.671 0.478 1.00 86.69 90 MET A CA 1
ATOM 727 C C . MET A 1 90 ? 4.883 -13.750 -0.473 1.00 86.69 90 MET A C 1
ATOM 729 O O . MET A 1 90 ? 4.291 -14.227 -1.432 1.00 86.69 90 MET A O 1
ATOM 733 N N . LEU A 1 91 ? 4.851 -12.445 -0.182 1.00 85.75 91 LEU A N 1
ATOM 734 C CA . LEU A 1 91 ? 4.160 -11.411 -0.950 1.00 85.75 91 LEU A CA 1
ATOM 735 C C . LEU A 1 91 ? 5.139 -10.279 -1.309 1.00 85.75 91 LEU A C 1
ATOM 737 O O . LEU A 1 91 ? 4.909 -9.123 -0.940 1.00 85.75 91 LEU A O 1
ATOM 741 N N . PRO A 1 92 ? 6.261 -10.584 -1.990 1.00 82.19 92 PRO A N 1
ATOM 742 C CA . PRO A 1 92 ? 7.259 -9.570 -2.306 1.00 82.19 92 PRO A CA 1
ATOM 743 C C . PRO A 1 92 ? 6.710 -8.517 -3.277 1.00 82.19 92 PRO A C 1
ATOM 745 O O . PRO A 1 92 ? 7.091 -7.359 -3.147 1.00 82.19 92 PRO A O 1
ATOM 748 N N . HIS A 1 93 ? 5.758 -8.906 -4.139 1.00 89.00 93 HIS A N 1
ATOM 749 C CA . HIS A 1 93 ? 5.270 -8.142 -5.293 1.00 89.00 93 HIS A CA 1
ATOM 750 C C . HIS A 1 93 ? 3.950 -7.395 -5.106 1.00 89.00 93 HIS A C 1
ATOM 752 O O . HIS A 1 93 ? 3.180 -7.219 -6.051 1.00 89.00 93 HIS A O 1
ATOM 758 N N . TRP A 1 94 ? 3.662 -6.936 -3.890 1.00 91.94 94 TRP A N 1
ATOM 759 C CA . TRP A 1 94 ? 2.381 -6.291 -3.584 1.00 91.94 94 TRP A CA 1
ATOM 760 C C . TRP A 1 94 ? 2.093 -5.039 -4.431 1.00 91.94 94 TRP A C 1
ATOM 762 O O . TRP A 1 94 ? 0.928 -4.760 -4.716 1.00 91.94 94 TRP A O 1
ATOM 772 N N . ILE A 1 95 ? 3.124 -4.304 -4.871 1.00 93.06 95 ILE A N 1
ATOM 773 C CA . ILE A 1 95 ? 2.951 -3.113 -5.720 1.00 93.06 95 ILE A CA 1
ATOM 774 C C . ILE A 1 95 ? 2.318 -3.498 -7.059 1.00 93.06 95 ILE A C 1
ATOM 776 O O . ILE A 1 95 ? 1.487 -2.752 -7.572 1.00 93.06 95 ILE A O 1
ATOM 780 N N . LEU A 1 96 ? 2.628 -4.684 -7.594 1.00 92.25 96 LEU A N 1
ATOM 781 C CA . LEU A 1 96 ? 2.004 -5.176 -8.822 1.00 92.25 96 LEU A CA 1
ATOM 782 C C . LEU A 1 96 ? 0.510 -5.450 -8.610 1.00 92.25 96 LEU A C 1
ATOM 784 O O . LEU A 1 96 ? -0.303 -5.080 -9.454 1.00 92.25 96 LEU A O 1
ATOM 788 N N . SER A 1 97 ? 0.129 -6.016 -7.458 1.00 90.75 97 SER A N 1
ATOM 789 C CA . SER A 1 97 ? -1.283 -6.200 -7.091 1.00 90.75 97 SER A CA 1
ATOM 790 C C . SER A 1 97 ? -2.030 -4.865 -7.027 1.00 90.75 97 SER A C 1
ATOM 792 O O . SER A 1 97 ? -3.151 -4.757 -7.523 1.00 90.75 97 SER A O 1
ATOM 794 N N . VAL A 1 98 ? -1.404 -3.829 -6.461 1.00 92.69 98 VAL A N 1
ATOM 795 C CA . VAL A 1 98 ? -1.988 -2.480 -6.415 1.00 92.69 98 VAL A CA 1
ATOM 796 C C . VAL A 1 98 ? -2.079 -1.872 -7.813 1.00 92.69 98 VAL A C 1
ATOM 798 O O . VAL A 1 98 ? -3.124 -1.331 -8.158 1.00 92.69 98 VAL A O 1
ATOM 801 N N . ALA A 1 99 ? -1.041 -2.010 -8.640 1.00 90.81 99 ALA A N 1
ATOM 802 C CA . ALA A 1 99 ? -1.029 -1.507 -10.014 1.00 90.81 99 ALA A CA 1
ATOM 803 C C . ALA A 1 99 ? -2.141 -2.126 -10.877 1.00 90.81 99 ALA A C 1
ATOM 805 O O . ALA A 1 99 ? -2.730 -1.438 -11.708 1.00 90.81 99 ALA A O 1
ATOM 806 N N . GLN A 1 100 ? -2.448 -3.408 -10.664 1.00 90.19 100 GLN A N 1
ATOM 807 C CA . GLN A 1 100 ? -3.534 -4.106 -11.352 1.00 90.19 100 GLN A CA 1
ATOM 808 C C . GLN A 1 100 ? -4.917 -3.670 -10.856 1.00 90.19 100 GLN A C 1
ATOM 810 O O . GLN A 1 100 ? -5.808 -3.427 -11.668 1.00 90.19 100 GLN A O 1
ATOM 815 N N . ALA A 1 101 ? -5.108 -3.568 -9.538 1.00 91.81 101 ALA A N 1
ATOM 816 C CA . ALA A 1 101 ? -6.415 -3.276 -8.951 1.00 91.81 101 ALA A CA 1
ATOM 817 C C . ALA A 1 101 ? -6.785 -1.783 -8.987 1.00 91.81 101 ALA A C 1
ATOM 819 O O . ALA A 1 101 ? -7.944 -1.439 -9.209 1.00 91.81 101 ALA A O 1
ATOM 820 N N . GLN A 1 102 ? -5.810 -0.896 -8.774 1.00 92.31 102 GLN A N 1
ATOM 821 C CA . GLN A 1 102 ? -5.973 0.560 -8.733 1.00 92.31 102 GLN A CA 1
ATOM 822 C C . GLN A 1 102 ? -4.830 1.265 -9.487 1.00 92.31 102 GLN A C 1
ATOM 824 O O . GLN A 1 102 ? -3.956 1.878 -8.865 1.00 92.31 102 GLN A O 1
ATOM 829 N N . PRO A 1 103 ? -4.832 1.245 -10.836 1.00 90.56 103 PRO A N 1
ATOM 830 C CA . PRO A 1 103 ? -3.768 1.852 -11.642 1.00 90.56 103 PRO A CA 1
ATOM 831 C C . PRO A 1 103 ? -3.525 3.342 -11.357 1.00 90.56 103 PRO A C 1
ATOM 833 O O . PRO A 1 103 ? -2.407 3.819 -11.520 1.00 90.56 103 PRO A O 1
ATOM 836 N N . ASN A 1 104 ? -4.542 4.084 -10.903 1.00 90.69 104 ASN A N 1
ATOM 837 C CA . ASN A 1 104 ? -4.416 5.509 -10.565 1.00 90.69 104 ASN A CA 1
ATOM 838 C C . ASN A 1 104 ? -3.478 5.761 -9.373 1.00 90.69 104 ASN A C 1
ATOM 840 O O . ASN A 1 104 ? -2.888 6.834 -9.273 1.00 90.69 104 ASN A O 1
ATOM 844 N N . LEU A 1 105 ? -3.305 4.775 -8.485 1.00 92.62 105 LEU A N 1
ATOM 845 C CA . LEU A 1 105 ? -2.386 4.866 -7.348 1.00 92.62 105 LEU A CA 1
ATOM 846 C C . LEU A 1 105 ? -0.930 4.610 -7.747 1.00 92.62 105 LEU A C 1
ATOM 848 O O . LEU A 1 105 ? -0.025 4.910 -6.970 1.00 92.62 105 LEU A O 1
ATOM 852 N N . LEU A 1 106 ? -0.688 4.098 -8.958 1.00 91.31 106 LEU A N 1
ATOM 853 C CA . LEU A 1 106 ? 0.653 3.766 -9.420 1.00 91.31 106 LEU A CA 1
ATOM 854 C C . LEU A 1 106 ? 1.527 5.015 -9.545 1.00 91.31 106 LEU A C 1
ATOM 856 O O . LEU A 1 106 ? 2.643 5.023 -9.042 1.00 91.31 106 LEU A O 1
ATOM 860 N N . GLN A 1 107 ? 1.019 6.084 -10.162 1.00 89.56 107 GLN A N 1
ATOM 861 C CA . GLN A 1 107 ? 1.802 7.306 -10.343 1.00 89.56 107 GLN A CA 1
ATOM 862 C C . GLN A 1 107 ? 2.255 7.912 -8.997 1.00 89.56 107 GLN A C 1
ATOM 864 O O . GLN A 1 107 ? 3.457 8.120 -8.840 1.00 89.56 107 GLN A O 1
ATOM 869 N N . PRO A 1 108 ? 1.373 8.111 -7.995 1.00 90.56 108 PRO A N 1
ATOM 870 C CA . PRO A 1 108 ? 1.794 8.562 -6.669 1.00 90.56 108 PRO A CA 1
ATOM 871 C C . PRO A 1 108 ? 2.828 7.649 -5.988 1.00 90.56 108 PRO A C 1
ATOM 873 O O . PRO A 1 108 ? 3.743 8.150 -5.341 1.00 90.56 108 PRO A O 1
ATOM 876 N N . ILE A 1 109 ? 2.717 6.321 -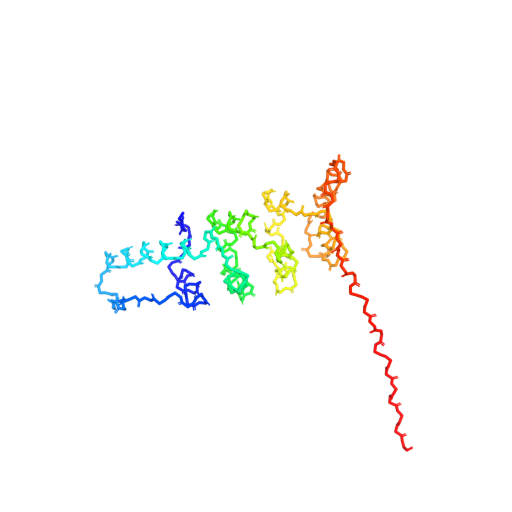6.137 1.00 91.88 109 ILE A N 1
ATOM 877 C CA . ILE A 1 109 ? 3.699 5.366 -5.587 1.00 91.88 109 ILE A CA 1
ATOM 878 C C . ILE A 1 109 ? 5.068 5.562 -6.245 1.00 91.88 109 ILE A C 1
ATOM 880 O O . ILE A 1 109 ? 6.085 5.578 -5.564 1.00 91.88 109 ILE A O 1
ATOM 884 N N . LEU A 1 110 ? 5.098 5.716 -7.568 1.00 91.56 110 LEU A N 1
ATOM 885 C CA . LEU A 1 110 ? 6.334 5.859 -8.337 1.00 91.56 110 LEU A CA 1
ATOM 886 C C . LEU A 1 110 ? 6.988 7.240 -8.185 1.00 91.56 110 LEU A C 1
ATOM 888 O O . LEU A 1 110 ? 8.180 7.391 -8.462 1.00 91.56 110 LEU A O 1
ATOM 892 N N . GLU A 1 111 ? 6.223 8.246 -7.760 1.00 91.12 111 GLU A N 1
ATOM 893 C CA . GLU A 1 111 ? 6.742 9.580 -7.463 1.00 91.12 111 GLU A CA 1
ATOM 894 C C . GLU A 1 111 ? 7.493 9.656 -6.128 1.00 91.12 111 GLU A C 1
ATOM 896 O O . GLU A 1 111 ? 8.324 10.551 -5.941 1.00 91.12 111 GLU A O 1
ATOM 901 N N . ASP A 1 112 ? 7.243 8.716 -5.224 1.00 93.75 112 ASP A N 1
ATOM 902 C CA . ASP A 1 112 ? 7.881 8.630 -3.918 1.00 93.75 112 ASP A CA 1
ATOM 903 C C . ASP A 1 112 ? 9.146 7.754 -3.988 1.00 93.75 112 ASP A C 1
ATOM 905 O O . ASP A 1 112 ? 9.112 6.596 -4.412 1.00 93.75 112 ASP A O 1
ATOM 909 N N . ASP A 1 113 ? 10.283 8.327 -3.581 1.00 92.81 113 ASP A N 1
ATOM 910 C CA . ASP A 1 113 ? 11.591 7.677 -3.711 1.00 92.81 113 ASP A CA 1
ATOM 911 C C . ASP A 1 113 ? 11.707 6.395 -2.880 1.00 92.81 113 ASP A C 1
ATOM 913 O O . ASP A 1 113 ? 12.275 5.422 -3.367 1.00 92.81 113 ASP A O 1
ATOM 917 N N . ASP A 1 114 ? 11.128 6.335 -1.678 1.00 93.94 114 ASP A N 1
ATOM 918 C CA . ASP A 1 114 ? 11.262 5.146 -0.827 1.00 93.94 114 ASP A CA 1
ATOM 919 C C . ASP A 1 114 ? 10.517 3.952 -1.447 1.00 93.94 114 ASP A C 1
ATOM 921 O O . ASP A 1 114 ? 11.004 2.819 -1.416 1.00 93.94 114 ASP A O 1
ATOM 925 N N . TYR A 1 115 ? 9.338 4.188 -2.038 1.00 94.62 115 TYR A N 1
ATOM 926 C CA . TYR A 1 115 ? 8.625 3.139 -2.768 1.00 94.62 115 TYR A CA 1
ATOM 927 C C . TYR A 1 115 ? 9.401 2.717 -4.014 1.00 94.62 115 TYR A C 1
ATOM 929 O O . TYR A 1 115 ? 9.584 1.518 -4.233 1.00 94.62 115 TYR A O 1
ATOM 937 N N . LEU A 1 116 ? 9.900 3.674 -4.798 1.00 92.19 116 LEU A N 1
ATOM 938 C CA . LEU A 1 116 ? 10.675 3.391 -6.004 1.00 92.19 116 LEU A CA 1
ATOM 939 C C . LEU A 1 116 ? 11.954 2.595 -5.700 1.00 92.19 116 LEU A C 1
ATOM 941 O O . LEU A 1 116 ? 12.292 1.667 -6.432 1.00 92.19 116 LEU A O 1
ATOM 945 N N . GLU A 1 117 ? 12.659 2.924 -4.620 1.00 91.25 117 GLU A N 1
ATOM 946 C CA . GLU A 1 117 ? 13.868 2.219 -4.184 1.00 91.25 117 GLU A CA 1
ATOM 947 C C . GLU A 1 117 ? 13.572 0.821 -3.628 1.00 91.25 117 GLU A C 1
ATOM 949 O O . GLU A 1 117 ? 14.417 -0.079 -3.744 1.00 91.25 117 GLU A O 1
ATOM 954 N N . SER A 1 118 ? 12.368 0.626 -3.074 1.00 91.56 118 SER A N 1
ATOM 955 C CA . SER A 1 118 ? 11.899 -0.667 -2.568 1.00 91.56 118 SER A CA 1
ATOM 956 C C . SER A 1 118 ? 11.558 -1.683 -3.659 1.00 91.56 118 SER A C 1
ATOM 958 O O . SER A 1 118 ? 11.489 -2.881 -3.356 1.00 91.56 118 SER A O 1
ATOM 960 N N . LEU A 1 119 ? 11.354 -1.211 -4.895 1.00 91.56 119 LEU A N 1
ATOM 961 C CA . LEU A 1 119 ? 11.063 -2.051 -6.047 1.00 91.56 119 LEU A CA 1
ATOM 962 C C . LEU A 1 119 ? 12.302 -2.830 -6.495 1.00 91.56 119 LEU A C 1
ATOM 964 O O . LEU A 1 119 ? 13.418 -2.312 -6.597 1.00 91.56 119 LEU A O 1
ATOM 968 N N . SER A 1 120 ? 12.066 -4.091 -6.811 1.00 89.81 120 SER A N 1
ATOM 969 C CA . SER A 1 120 ? 12.998 -4.987 -7.480 1.00 89.81 120 SER A CA 1
ATOM 970 C C . SER A 1 120 ? 13.152 -4.661 -8.964 1.00 89.81 120 SER A C 1
ATOM 972 O O . SER A 1 120 ? 12.310 -4.003 -9.583 1.00 89.81 120 SER A O 1
ATOM 974 N N . PHE A 1 121 ? 14.222 -5.175 -9.573 1.00 89.69 121 PHE A N 1
ATOM 975 C CA . PHE A 1 121 ? 14.427 -5.052 -11.016 1.00 89.69 121 PHE A CA 1
ATOM 976 C C . PHE A 1 121 ? 13.248 -5.647 -11.798 1.00 89.69 121 PHE A C 1
ATOM 978 O O . PHE A 1 121 ? 12.749 -5.048 -12.757 1.00 89.69 121 PHE A O 1
ATOM 985 N N . SER A 1 122 ? 12.800 -6.826 -11.375 1.00 89.19 122 SER A N 1
ATOM 986 C CA . SER A 1 122 ? 11.747 -7.577 -12.043 1.00 89.19 122 SER A CA 1
ATOM 987 C C . SER A 1 122 ? 10.378 -6.880 -11.963 1.00 89.19 122 SER A C 1
ATOM 989 O O . SER A 1 122 ? 9.674 -6.812 -12.974 1.00 89.19 122 SER A O 1
ATOM 991 N N . GLU A 1 123 ? 10.048 -6.237 -10.839 1.00 92.25 123 GLU A N 1
ATOM 992 C CA . GLU A 1 123 ? 8.846 -5.399 -10.711 1.00 92.25 123 GLU A CA 1
ATOM 993 C C . GLU A 1 123 ? 8.894 -4.160 -11.603 1.00 92.25 123 GLU A C 1
ATOM 995 O O . GLU A 1 123 ? 7.919 -3.872 -12.298 1.00 92.25 123 GLU A O 1
ATOM 1000 N N . ILE A 1 124 ? 10.021 -3.437 -11.633 1.00 92.12 124 ILE A N 1
ATOM 1001 C CA . ILE A 1 124 ? 10.148 -2.246 -12.487 1.00 92.12 124 ILE A CA 1
ATOM 1002 C C . ILE A 1 124 ? 9.977 -2.646 -13.959 1.00 92.12 124 ILE A C 1
ATOM 1004 O O . ILE A 1 124 ? 9.275 -1.971 -14.714 1.00 92.12 124 ILE A O 1
ATOM 1008 N N . ASN A 1 125 ? 10.565 -3.773 -14.369 1.00 90.38 125 ASN A N 1
ATOM 1009 C CA . ASN A 1 125 ? 10.415 -4.301 -15.724 1.00 90.38 125 ASN A CA 1
ATOM 1010 C C . ASN A 1 125 ? 8.968 -4.680 -16.044 1.00 90.38 125 ASN A C 1
ATOM 1012 O O . ASN A 1 125 ? 8.479 -4.380 -17.133 1.00 90.38 125 ASN A O 1
ATOM 1016 N N . PHE A 1 126 ? 8.266 -5.301 -15.097 1.00 91.06 126 PHE A N 1
ATOM 1017 C CA . PHE A 1 126 ? 6.853 -5.614 -15.263 1.00 91.06 126 PHE A CA 1
ATOM 1018 C C . PHE A 1 126 ? 6.012 -4.343 -15.447 1.00 91.06 126 PHE A C 1
ATOM 1020 O O . PHE A 1 126 ? 5.197 -4.282 -16.368 1.00 91.06 126 PHE A O 1
ATOM 1027 N N . LEU A 1 127 ? 6.228 -3.318 -14.618 1.00 91.44 127 LEU A N 1
ATOM 1028 C CA . LEU A 1 127 ? 5.495 -2.052 -14.692 1.00 91.44 127 LEU A CA 1
ATOM 1029 C C . LEU A 1 127 ? 5.755 -1.316 -16.013 1.00 91.44 127 LEU A C 1
ATOM 1031 O O . LEU A 1 127 ? 4.807 -0.858 -16.648 1.00 91.44 127 LEU A O 1
ATOM 1035 N N . LEU A 1 128 ? 7.007 -1.263 -16.477 1.00 90.38 128 LEU A N 1
ATOM 1036 C CA . LEU A 1 128 ? 7.345 -0.652 -17.767 1.00 90.38 128 LEU A CA 1
ATOM 1037 C C . LEU A 1 128 ? 6.741 -1.398 -18.960 1.00 90.38 128 LEU A C 1
ATOM 1039 O O . LEU A 1 128 ? 6.429 -0.765 -19.960 1.00 90.38 128 LEU A O 1
ATOM 1043 N N . LYS A 1 129 ? 6.569 -2.721 -18.884 1.00 89.38 129 LYS A N 1
ATOM 1044 C CA . LYS A 1 129 ? 5.965 -3.499 -19.977 1.00 89.38 129 LYS A CA 1
ATOM 1045 C C . LYS A 1 129 ? 4.443 -3.405 -20.005 1.00 89.38 129 LYS A C 1
ATOM 1047 O O . LYS A 1 129 ? 3.868 -3.317 -21.083 1.00 89.38 129 LYS A O 1
ATOM 1052 N N . ASN A 1 130 ? 3.804 -3.437 -18.837 1.00 88.88 130 ASN A N 1
ATOM 1053 C CA . ASN A 1 130 ? 2.355 -3.639 -18.735 1.00 88.88 130 ASN A CA 1
ATOM 1054 C C . ASN A 1 130 ? 1.577 -2.373 -18.359 1.00 88.88 130 ASN A C 1
ATOM 1056 O O . ASN A 1 130 ? 0.375 -2.300 -18.591 1.00 88.88 130 ASN A O 1
ATOM 1060 N N . HIS A 1 131 ? 2.242 -1.368 -17.786 1.00 85.62 131 HIS A N 1
ATOM 1061 C CA . HIS A 1 131 ? 1.597 -0.158 -17.275 1.00 85.62 131 HIS A CA 1
ATOM 1062 C C . HIS A 1 131 ? 2.236 1.135 -17.804 1.00 85.62 131 HIS A C 1
ATOM 1064 O O . HIS A 1 131 ? 1.959 2.204 -17.268 1.00 85.62 131 HIS A O 1
ATOM 1070 N N . PHE A 1 132 ? 3.041 1.066 -18.873 1.00 84.19 132 PHE A N 1
ATOM 1071 C CA . PHE A 1 132 ? 3.757 2.215 -19.449 1.00 84.19 132 PHE A CA 1
ATOM 1072 C C . PHE A 1 132 ? 2.860 3.437 -19.682 1.00 84.19 132 PHE A C 1
ATOM 1074 O O . PHE A 1 132 ? 3.191 4.541 -19.271 1.00 84.19 132 PHE A O 1
ATOM 1081 N N . GLU A 1 133 ? 1.689 3.230 -20.289 1.00 85.56 133 GLU A N 1
ATOM 1082 C CA . GLU A 1 133 ? 0.739 4.299 -20.630 1.00 85.56 133 GLU A CA 1
ATOM 1083 C C . GLU A 1 133 ? 0.103 4.978 -19.406 1.00 85.56 133 GLU A C 1
ATOM 1085 O O . GLU A 1 133 ? -0.519 6.031 -19.531 1.00 85.56 133 GLU A O 1
ATOM 1090 N N . LYS A 1 134 ? 0.212 4.363 -18.223 1.00 82.44 134 LYS A N 1
ATOM 1091 C CA . LYS A 1 134 ? -0.324 4.876 -16.955 1.00 82.44 134 LYS A CA 1
ATOM 1092 C C . LYS A 1 134 ? 0.727 5.611 -16.124 1.00 82.44 134 LYS A C 1
ATOM 1094 O O . LYS A 1 134 ? 0.395 6.124 -15.059 1.00 82.44 134 LYS A O 1
ATOM 1099 N N . ILE A 1 135 ? 1.971 5.647 -16.594 1.00 84.12 135 ILE A N 1
ATOM 1100 C CA . ILE A 1 135 ? 3.100 6.269 -15.910 1.00 84.12 135 ILE A CA 1
ATOM 1101 C C . ILE A 1 135 ? 3.413 7.583 -16.624 1.00 84.12 135 ILE A C 1
ATOM 1103 O O . ILE A 1 135 ? 3.733 7.594 -17.810 1.00 84.12 135 ILE A O 1
ATOM 1107 N N . ASN A 1 136 ? 3.346 8.699 -15.900 1.00 84.31 136 ASN A N 1
ATOM 1108 C CA . ASN A 1 136 ? 3.595 10.022 -16.479 1.00 84.31 136 ASN A CA 1
ATOM 1109 C C . ASN A 1 136 ? 5.089 10.274 -16.733 1.00 84.31 136 ASN A C 1
ATOM 1111 O O . ASN A 1 136 ? 5.438 11.016 -17.647 1.00 84.31 136 ASN A O 1
ATOM 1115 N N . ASP A 1 137 ? 5.967 9.657 -15.934 1.00 84.88 137 ASP A N 1
ATOM 1116 C CA . ASP A 1 137 ? 7.424 9.755 -16.074 1.00 84.88 137 ASP A CA 1
ATOM 1117 C C . ASP A 1 137 ? 8.086 8.361 -16.104 1.00 84.88 137 ASP A C 1
ATOM 1119 O O . ASP A 1 137 ? 8.673 7.899 -15.119 1.00 84.88 137 ASP A O 1
ATOM 1123 N N . PRO A 1 138 ? 8.002 7.649 -17.242 1.00 84.69 138 PRO A N 1
ATOM 1124 C CA . PRO A 1 138 ? 8.632 6.339 -17.388 1.00 84.69 138 PRO A CA 1
ATOM 1125 C C . PRO A 1 138 ? 10.168 6.422 -17.418 1.00 84.69 138 PRO A C 1
ATOM 1127 O O . PRO A 1 138 ? 10.851 5.413 -17.199 1.00 84.69 138 PRO A O 1
ATOM 1130 N N . ALA A 1 139 ? 10.740 7.610 -17.662 1.00 85.75 139 ALA A N 1
ATO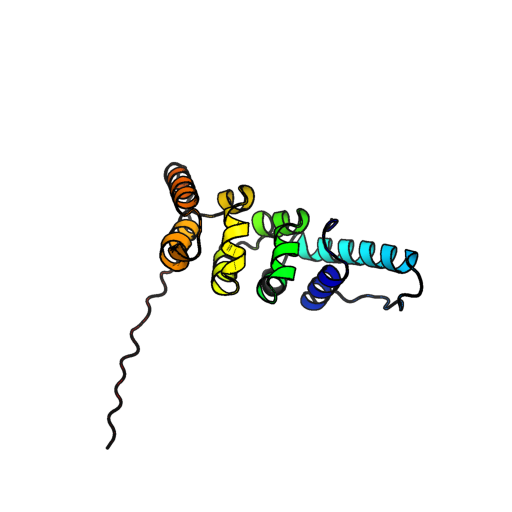M 1131 C CA . ALA A 1 139 ? 12.186 7.809 -17.657 1.00 85.75 139 ALA A CA 1
ATOM 1132 C C . ALA A 1 139 ? 12.759 7.624 -16.246 1.00 85.75 139 ALA A C 1
ATOM 1134 O O . ALA A 1 139 ? 13.804 6.986 -16.093 1.00 85.75 139 ALA A O 1
ATOM 1135 N N . ARG A 1 140 ? 12.042 8.077 -15.208 1.00 87.19 140 ARG A N 1
ATOM 1136 C CA . ARG A 1 140 ? 12.425 7.845 -13.807 1.00 87.19 140 ARG A CA 1
ATOM 1137 C C . ARG A 1 140 ? 12.497 6.359 -13.450 1.00 87.19 140 ARG A C 1
ATOM 1139 O O . ARG A 1 140 ? 13.469 5.929 -12.827 1.00 87.19 140 ARG A O 1
ATOM 1146 N N . LEU A 1 141 ? 11.531 5.554 -13.896 1.00 86.25 141 LEU A N 1
ATOM 1147 C CA . LEU A 1 141 ? 11.557 4.099 -13.680 1.00 86.25 141 LEU A CA 1
ATOM 1148 C C . LEU A 1 141 ? 12.701 3.436 -14.440 1.00 86.25 141 LEU A C 1
ATOM 1150 O O . LEU A 1 141 ? 13.398 2.583 -13.895 1.00 86.25 141 LEU A O 1
ATOM 1154 N N . THR A 1 142 ? 12.935 3.862 -15.678 1.00 86.00 142 THR A N 1
ATOM 1155 C CA . THR A 1 142 ? 14.048 3.361 -16.494 1.00 86.00 142 THR A CA 1
ATOM 1156 C C . THR A 1 142 ? 15.398 3.660 -15.832 1.00 86.00 142 THR A C 1
ATOM 1158 O O . THR A 1 142 ? 16.276 2.798 -15.780 1.00 86.00 142 THR A O 1
ATOM 1161 N N . ALA A 1 143 ? 15.561 4.851 -15.248 1.00 87.94 143 ALA A N 1
ATOM 1162 C CA . ALA A 1 143 ? 16.751 5.207 -14.482 1.00 87.94 143 ALA A CA 1
ATOM 1163 C C . ALA A 1 143 ? 16.900 4.355 -13.207 1.00 87.94 143 ALA A C 1
ATOM 1165 O O . ALA A 1 143 ? 18.002 3.898 -12.896 1.00 87.94 143 ALA A O 1
ATOM 1166 N N . ALA A 1 144 ? 15.804 4.097 -12.483 1.00 87.00 144 ALA A N 1
ATOM 1167 C CA . ALA A 1 144 ? 15.808 3.205 -11.322 1.00 87.00 144 ALA A CA 1
ATOM 1168 C C . ALA A 1 144 ? 16.229 1.776 -11.701 1.00 87.00 144 ALA A C 1
ATOM 1170 O O . ALA A 1 144 ? 17.106 1.207 -11.053 1.00 87.00 144 ALA A O 1
ATOM 1171 N N . MET A 1 145 ? 15.702 1.247 -12.807 1.00 85.75 145 MET A N 1
ATOM 1172 C CA . MET A 1 145 ? 16.108 -0.046 -13.355 1.00 85.75 145 MET A CA 1
ATOM 1173 C C . MET A 1 145 ? 17.608 -0.088 -13.671 1.00 85.75 145 MET A C 1
ATOM 1175 O O . MET A 1 145 ? 18.294 -1.024 -13.267 1.00 85.75 145 MET A O 1
ATOM 1179 N N . GLY A 1 146 ? 18.140 0.942 -14.338 1.00 82.94 146 GLY A N 1
ATOM 1180 C CA . GLY A 1 146 ? 19.567 1.034 -14.654 1.00 82.94 146 GLY A CA 1
ATOM 1181 C C . GLY A 1 146 ? 20.467 1.037 -13.413 1.00 82.94 146 GLY A C 1
ATOM 1182 O O . GLY A 1 146 ? 21.562 0.481 -13.451 1.00 82.94 146 GLY A O 1
ATOM 1183 N N . ARG A 1 147 ? 20.007 1.604 -12.289 1.00 84.12 147 ARG A N 1
ATOM 1184 C CA . ARG A 1 147 ? 20.728 1.532 -11.006 1.00 84.12 147 ARG A CA 1
ATOM 1185 C C . ARG A 1 147 ? 20.735 0.111 -10.436 1.00 84.12 147 ARG A C 1
ATOM 1187 O O . ARG A 1 147 ? 21.801 -0.362 -10.063 1.00 84.12 147 ARG A O 1
ATOM 1194 N N . LYS A 1 148 ? 19.595 -0.590 -10.462 1.00 81.12 148 LYS A N 1
ATOM 1195 C CA . LYS A 1 148 ? 19.458 -1.970 -9.954 1.00 81.12 148 LYS A CA 1
ATOM 1196 C C . LYS A 1 148 ? 20.271 -2.999 -10.750 1.00 81.12 148 LYS A C 1
ATOM 1198 O O . LYS A 1 148 ? 20.813 -3.924 -10.166 1.00 81.12 148 LYS A O 1
ATOM 1203 N N . VAL A 1 149 ? 20.423 -2.823 -12.066 1.00 74.00 149 VAL A N 1
ATOM 1204 C CA . VAL A 1 149 ? 21.276 -3.697 -12.907 1.00 74.00 149 VAL A CA 1
ATOM 1205 C C . VAL A 1 149 ? 22.754 -3.622 -12.512 1.00 74.00 149 VAL A C 1
ATOM 1207 O O . VAL A 1 149 ? 23.491 -4.592 -12.674 1.00 74.00 149 VAL A O 1
ATOM 1210 N N . ASN A 1 150 ? 23.190 -2.470 -12.003 1.00 65.69 150 ASN A N 1
ATOM 1211 C CA . ASN A 1 150 ? 24.574 -2.238 -11.604 1.00 65.69 150 ASN A CA 1
ATOM 1212 C C . ASN A 1 150 ? 24.851 -2.625 -10.137 1.00 65.69 150 ASN A C 1
ATOM 1214 O O . ASN A 1 150 ? 25.999 -2.537 -9.700 1.00 65.69 150 ASN A O 1
ATOM 1218 N N . GLU A 1 151 ? 23.837 -3.062 -9.379 1.00 64.69 151 GLU A N 1
ATOM 1219 C CA . GLU A 1 151 ? 24.018 -3.644 -8.046 1.00 64.69 151 GLU A CA 1
ATOM 1220 C C . GLU A 1 151 ? 24.440 -5.123 -8.175 1.00 64.69 151 GLU A C 1
ATOM 1222 O O . GLU A 1 151 ? 23.893 -5.859 -9.000 1.00 64.69 151 GLU A O 1
ATOM 1227 N N . PRO A 1 152 ? 25.429 -5.601 -7.396 1.00 49.47 152 PRO A N 1
ATOM 1228 C CA . PRO A 1 152 ? 25.816 -7.006 -7.413 1.00 49.47 152 PRO A CA 1
ATOM 1229 C C . PRO A 1 152 ? 24.634 -7.876 -6.961 1.00 49.47 152 PRO A C 1
ATOM 1231 O O . PRO A 1 152 ? 24.176 -7.793 -5.827 1.00 49.47 152 PRO A O 1
ATOM 1234 N N . ASN A 1 153 ? 24.148 -8.694 -7.894 1.00 47.53 153 ASN A N 1
ATOM 1235 C CA . ASN A 1 153 ? 22.944 -9.512 -7.795 1.00 47.53 153 ASN A CA 1
ATOM 1236 C C . ASN A 1 153 ? 23.016 -10.520 -6.629 1.00 47.53 153 ASN A C 1
ATOM 1238 O O . ASN A 1 153 ? 23.652 -11.572 -6.755 1.00 47.53 153 ASN A O 1
ATOM 1242 N N . ASP A 1 154 ? 22.352 -10.227 -5.508 1.00 43.84 154 ASP A N 1
ATOM 1243 C CA . ASP A 1 154 ? 22.145 -11.195 -4.429 1.00 43.84 154 ASP A CA 1
ATOM 1244 C C . ASP A 1 154 ? 20.867 -12.001 -4.721 1.00 43.84 154 ASP A C 1
ATOM 1246 O O . ASP A 1 154 ? 19.749 -11.633 -4.376 1.00 43.84 154 ASP A O 1
ATOM 1250 N N . LYS A 1 155 ? 21.076 -13.082 -5.479 1.00 49.62 155 LYS A N 1
ATOM 1251 C CA . LYS A 1 155 ? 20.206 -14.236 -5.764 1.00 49.62 155 LYS A CA 1
ATOM 1252 C C . LYS A 1 155 ? 18.823 -14.231 -5.088 1.00 49.62 155 LYS A C 1
ATOM 1254 O O . LYS A 1 155 ? 18.713 -14.700 -3.957 1.00 49.62 155 LYS A O 1
ATOM 1259 N N . SER A 1 156 ? 17.766 -13.862 -5.818 1.00 51.28 156 SER A N 1
ATOM 1260 C CA . SER A 1 156 ? 16.484 -14.604 -5.939 1.00 51.28 156 SER A CA 1
ATOM 1261 C C . SER A 1 156 ? 15.379 -13.721 -6.532 1.00 51.28 156 SER A C 1
ATOM 1263 O O . SER A 1 156 ? 14.606 -13.116 -5.803 1.00 51.28 156 SER A O 1
ATOM 1265 N N . GLU A 1 157 ? 15.261 -13.681 -7.859 1.00 49.75 157 GLU A N 1
ATOM 1266 C CA . GLU A 1 157 ? 14.079 -13.117 -8.528 1.00 49.75 157 GLU A CA 1
ATOM 1267 C C . GLU A 1 157 ? 13.689 -14.015 -9.711 1.00 49.75 157 GLU A C 1
ATOM 1269 O O . GLU A 1 157 ? 14.048 -13.757 -10.857 1.00 49.75 157 GLU A O 1
ATOM 1274 N N . GLU A 1 158 ? 12.985 -15.112 -9.421 1.00 47.06 158 GLU A N 1
ATOM 1275 C CA . GLU A 1 158 ? 12.170 -15.814 -10.418 1.00 47.06 158 GLU A CA 1
ATOM 1276 C C . GLU A 1 158 ? 10.758 -15.228 -10.346 1.00 47.06 158 GLU A C 1
ATOM 1278 O O . GLU A 1 158 ? 10.005 -15.492 -9.410 1.00 47.06 158 GLU A O 1
ATOM 1283 N N . ILE A 1 159 ? 10.409 -14.394 -11.327 1.00 55.97 159 ILE A N 1
ATOM 1284 C CA . ILE A 1 159 ? 9.007 -14.161 -11.664 1.00 55.97 159 ILE A CA 1
ATOM 1285 C C . ILE A 1 159 ? 8.629 -15.280 -12.629 1.00 55.97 159 ILE A C 1
ATOM 1287 O O . ILE A 1 159 ? 9.076 -15.270 -13.780 1.00 55.97 159 ILE A O 1
ATOM 1291 N N . ASP A 1 160 ? 7.816 -16.232 -12.167 1.00 42.25 160 ASP A N 1
ATOM 1292 C CA . ASP A 1 160 ? 7.154 -17.186 -13.053 1.00 42.25 160 ASP A CA 1
ATOM 1293 C C . ASP A 1 160 ? 6.338 -16.383 -14.067 1.00 42.25 160 ASP A C 1
ATOM 1295 O O . ASP A 1 160 ? 5.339 -15.732 -13.751 1.00 42.25 160 ASP A O 1
ATOM 1299 N N . SER A 1 161 ? 6.831 -16.372 -15.301 1.00 42.72 161 SER A N 1
ATOM 1300 C CA . SER A 1 161 ? 6.134 -15.774 -16.426 1.00 42.72 161 SER A CA 1
ATOM 1301 C C . SER A 1 161 ? 4.884 -16.612 -16.654 1.00 42.72 161 SER A C 1
ATOM 1303 O O . SER A 1 161 ? 4.974 -17.737 -17.135 1.00 42.72 161 SER A O 1
ATOM 1305 N N . ILE A 1 162 ? 3.723 -16.093 -16.254 1.00 47.53 162 ILE A N 1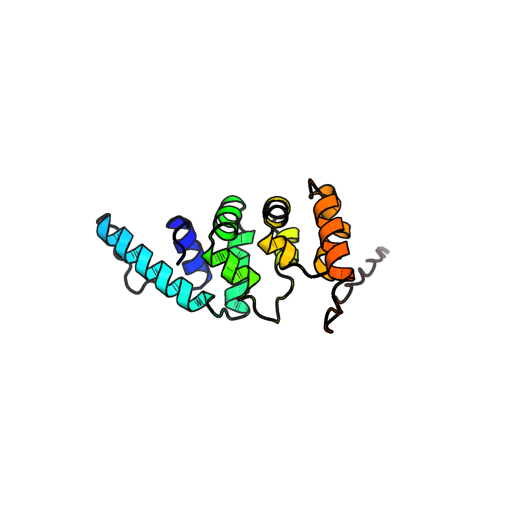
ATOM 1306 C CA . ILE A 1 162 ? 2.440 -16.711 -16.576 1.00 47.53 162 ILE A CA 1
ATOM 1307 C C . ILE A 1 162 ? 2.296 -16.621 -18.099 1.00 47.53 162 ILE A C 1
ATOM 1309 O O . ILE A 1 162 ? 1.966 -15.566 -18.637 1.00 47.53 162 ILE A O 1
ATOM 1313 N N . GLU A 1 163 ? 2.616 -17.712 -18.795 1.00 43.34 163 GLU A N 1
ATOM 1314 C CA . GLU A 1 163 ? 2.283 -17.889 -20.204 1.00 43.34 163 GLU A CA 1
ATOM 1315 C C . GLU A 1 163 ? 0.757 -17.833 -20.342 1.00 43.34 163 GLU A C 1
ATOM 1317 O O . GLU A 1 163 ? 0.037 -18.732 -19.899 1.00 43.34 163 GLU A O 1
ATOM 1322 N N . GLU A 1 164 ? 0.247 -16.767 -20.960 1.00 45.34 164 GLU A N 1
ATOM 1323 C CA . GLU A 1 164 ? -1.119 -16.745 -21.471 1.00 45.34 164 GLU A CA 1
ATOM 1324 C C . GLU A 1 164 ? -1.260 -17.862 -22.510 1.00 45.34 164 GLU A C 1
ATOM 1326 O O . GLU A 1 164 ? -0.765 -17.777 -23.634 1.00 45.34 164 GLU A O 1
ATOM 1331 N N . SER A 1 165 ? -1.935 -18.944 -22.127 1.00 38.84 165 SER A N 1
ATOM 1332 C CA . SER A 1 165 ? -2.359 -19.967 -23.076 1.00 38.84 165 SER A CA 1
ATOM 1333 C C . SER A 1 165 ? -3.445 -19.364 -23.977 1.00 38.84 165 SER A C 1
ATOM 1335 O O . SER A 1 165 ? -4.430 -18.836 -23.450 1.00 38.84 165 SER A O 1
ATOM 1337 N N . PRO A 1 166 ? -3.337 -19.437 -25.314 1.00 40.03 166 PRO A N 1
ATOM 1338 C CA . PRO A 1 166 ? -4.398 -18.952 -26.177 1.00 40.03 166 PRO A CA 1
ATOM 1339 C C . PRO A 1 166 ? -5.621 -19.858 -26.014 1.00 40.03 166 PRO A C 1
ATOM 1341 O O . PRO A 1 166 ? -5.562 -21.068 -26.237 1.00 40.03 166 PRO A O 1
ATOM 1344 N N . VAL A 1 167 ? -6.749 -19.261 -25.624 1.00 46.69 167 VAL A N 1
ATOM 1345 C CA . VAL A 1 167 ? -8.062 -19.905 -25.685 1.00 46.69 167 VAL A CA 1
ATOM 1346 C C . VAL A 1 167 ? -8.410 -20.074 -27.164 1.00 46.69 167 VAL A C 1
ATOM 1348 O O . VAL A 1 167 ? -8.970 -19.177 -27.795 1.00 46.69 167 VAL A O 1
ATOM 1351 N N . GLU A 1 168 ? -8.050 -21.217 -27.746 1.00 42.22 168 GLU A N 1
ATOM 1352 C CA . GLU A 1 168 ? -8.568 -21.605 -29.052 1.00 42.22 168 GLU A CA 1
ATOM 1353 C C . GLU A 1 168 ? -10.066 -21.900 -28.931 1.00 42.22 168 GLU A C 1
ATOM 1355 O O . GLU A 1 168 ? -10.517 -22.945 -28.459 1.00 42.22 168 GLU A O 1
ATOM 1360 N N . ASN A 1 169 ? -10.847 -20.929 -29.398 1.00 46.62 169 ASN A N 1
ATOM 1361 C CA . ASN A 1 169 ? -12.213 -21.119 -29.848 1.00 46.62 169 ASN A CA 1
ATOM 1362 C C . ASN A 1 169 ? -12.278 -22.290 -30.839 1.00 46.62 169 ASN A C 1
ATOM 1364 O O . ASN A 1 169 ? -11.825 -22.170 -31.976 1.00 46.62 169 ASN A O 1
ATOM 1368 N N . SER A 1 170 ? -12.966 -23.367 -30.469 1.00 40.69 170 SER A N 1
ATOM 1369 C CA . SER A 1 170 ? -13.586 -24.253 -31.455 1.00 40.69 170 SER A CA 1
ATOM 1370 C C . SER A 1 170 ? -15.038 -24.512 -31.081 1.00 40.69 170 SER A C 1
ATOM 1372 O O . SER A 1 170 ? -15.436 -25.554 -30.566 1.00 40.69 170 SER A O 1
ATOM 1374 N N . LEU A 1 171 ? -15.853 -23.496 -31.367 1.00 49.44 171 LEU A N 1
ATOM 1375 C CA . LEU A 1 171 ? -17.237 -23.695 -31.760 1.00 49.44 171 LEU A CA 1
ATOM 1376 C C . LEU A 1 171 ? -17.242 -24.543 -33.038 1.00 49.44 171 LEU A C 1
ATOM 1378 O O . LEU A 1 171 ? -16.897 -24.053 -34.114 1.00 49.44 171 LEU A O 1
ATOM 1382 N N . ARG A 1 172 ? -17.732 -25.781 -32.959 1.00 41.38 172 ARG A N 1
ATOM 1383 C CA . ARG A 1 172 ? -18.389 -26.389 -34.117 1.00 41.38 172 ARG A CA 1
ATOM 1384 C C . ARG A 1 172 ? -19.679 -27.080 -33.711 1.00 41.38 172 ARG A C 1
ATOM 1386 O O . ARG A 1 172 ? -19.706 -28.158 -33.134 1.00 41.38 172 ARG A O 1
ATOM 1393 N N . VAL A 1 173 ? -20.748 -26.366 -34.034 1.00 47.94 173 VAL A N 1
ATOM 1394 C CA . VAL A 1 173 ? -22.140 -26.790 -34.025 1.00 47.94 173 VAL A CA 1
ATOM 1395 C C . VAL A 1 173 ? -22.364 -27.742 -35.204 1.00 47.94 173 VAL A C 1
ATOM 1397 O O . VAL A 1 173 ? -22.187 -27.325 -36.350 1.00 47.94 173 VAL A O 1
ATOM 1400 N N . ARG A 1 174 ? -22.762 -28.980 -34.902 1.00 43.94 174 ARG A N 1
ATOM 1401 C CA . ARG A 1 174 ? -23.861 -29.789 -35.476 1.00 43.94 174 ARG A CA 1
ATOM 1402 C C . ARG A 1 174 ? -23.547 -31.274 -35.379 1.00 43.94 174 ARG A C 1
ATOM 1404 O O . ARG A 1 174 ? -22.533 -31.696 -35.970 1.00 43.94 174 ARG A O 1
#

Secondary structure (DSSP, 8-state):
--TTS-HHHHHHHHHHTT---S------SHHHHHHHHHHHHHHHHHHHSS--HHHHHHHHHHHHH-HHHHHHHHTSHHHHHHHHHS--TT-TTHHHHHHHH-GGGHHHHHHSHHHHHH--HHHHHHHHHHSGGG-S-HHHHHHHHHHHHTS---S-------------------